Protein AF-A0A382SH25-F1 (afdb_monomer_lite)

Foldseek 3Di:
DVVVVVVVVVVVVVVVVVVVVVVVVLVVVLVVLLVCQQPPDDVQATACVSLVVSLVSLVVCCVPPVCVLVSLVSNLVSLQSCLRHHDDDPVVSVVSNVVSVVSCVVCVVVD

Secondary structure (DSSP, 8-state):
-HHHHHHHHHHHHHHHHHHHHHHHHHHHHHHHHHHGGGTT-BTTB--HHHHHHHHHHHHHHTT-TTTHHHHHHHHHHHHHHHHHHS---HHHHHH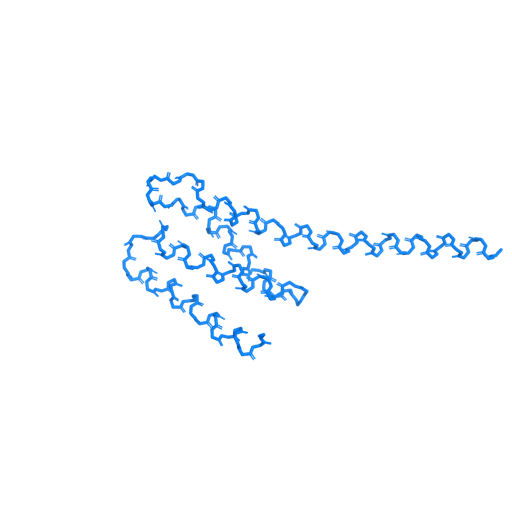HHHHHHHHHHHHTTT-

Structure (mmCIF, N/CA/C/O backbone):
data_AF-A0A382SH25-F1
#
_entry.id   AF-A0A382SH25-F1
#
loop_
_atom_site.group_PDB
_atom_site.id
_atom_site.type_symbol
_atom_site.label_atom_id
_atom_site.label_alt_id
_atom_site.label_comp_id
_atom_site.label_asym_id
_atom_site.label_entity_id
_atom_site.label_seq_id
_atom_site.pdbx_PDB_ins_code
_atom_site.Cartn_x
_atom_site.Cartn_y
_atom_site.Cartn_z
_atom_site.occupancy
_atom_site.B_iso_or_equiv
_atom_site.auth_seq_id
_atom_site.auth_comp_id
_atom_site.auth_asym_id
_atom_site.auth_atom_id
_atom_site.pdbx_PDB_model_num
ATOM 1 N N . MET A 1 1 ? 32.342 8.675 -39.020 1.00 64.06 1 MET A N 1
ATOM 2 C CA . MET A 1 1 ? 31.151 7.796 -38.911 1.00 64.06 1 MET A CA 1
ATOM 3 C C . MET A 1 1 ? 31.096 6.998 -37.604 1.00 64.06 1 MET A C 1
ATOM 5 O O . MET A 1 1 ? 30.146 7.189 -36.862 1.00 64.06 1 MET A O 1
ATOM 9 N N . LYS A 1 2 ? 32.102 6.176 -37.256 1.00 74.94 2 LYS A N 1
ATOM 10 C CA . LYS A 1 2 ? 32.084 5.342 -36.027 1.00 74.94 2 LYS A CA 1
ATOM 11 C C . LYS A 1 2 ? 31.937 6.134 -34.712 1.00 74.94 2 LYS A C 1
ATOM 13 O O . LYS A 1 2 ? 31.146 5.750 -33.863 1.00 74.94 2 LYS A O 1
ATOM 18 N N . PHE A 1 3 ? 32.626 7.270 -3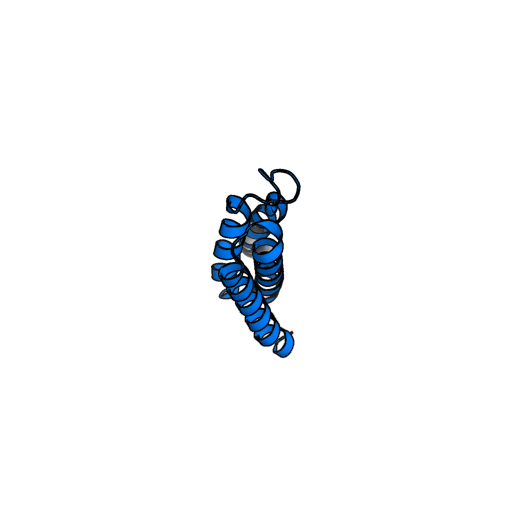4.579 1.00 83.19 3 PHE A N 1
ATOM 19 C CA . PHE A 1 3 ? 32.553 8.126 -33.383 1.00 83.19 3 PHE A CA 1
ATOM 20 C C . PHE A 1 3 ? 31.174 8.781 -33.189 1.00 83.19 3 PHE A C 1
ATOM 22 O O . PHE A 1 3 ? 30.629 8.796 -32.093 1.00 83.19 3 PHE A O 1
ATOM 29 N N . GLN A 1 4 ? 30.556 9.247 -34.277 1.00 88.31 4 GLN A N 1
ATOM 30 C CA . GLN A 1 4 ? 29.210 9.826 -34.246 1.00 88.31 4 GLN A CA 1
ATOM 31 C C . GLN A 1 4 ? 28.142 8.773 -33.913 1.00 88.31 4 GLN A C 1
ATOM 33 O O . GLN A 1 4 ? 27.191 9.067 -33.195 1.00 88.31 4 GLN A O 1
ATOM 38 N N . ILE A 1 5 ? 28.311 7.543 -34.407 1.00 90.31 5 ILE A N 1
ATOM 39 C CA . ILE A 1 5 ? 27.449 6.405 -34.063 1.00 90.31 5 ILE A CA 1
ATOM 40 C C . ILE A 1 5 ? 27.595 6.064 -32.571 1.00 90.31 5 ILE A C 1
ATOM 42 O O . ILE A 1 5 ? 26.585 5.912 -31.892 1.00 90.31 5 ILE A O 1
ATOM 46 N N . LEU A 1 6 ? 28.823 6.038 -32.038 1.00 92.38 6 LEU A N 1
ATOM 47 C CA . LEU A 1 6 ? 29.078 5.812 -30.611 1.00 92.38 6 LEU A CA 1
ATOM 48 C C . LEU A 1 6 ? 28.410 6.876 -29.725 1.00 92.38 6 LEU A C 1
ATOM 50 O O . LEU A 1 6 ? 27.730 6.526 -28.766 1.00 92.38 6 LEU A O 1
ATOM 54 N N . ILE A 1 7 ? 28.531 8.161 -30.077 1.00 93.31 7 ILE A N 1
ATOM 55 C CA . ILE A 1 7 ? 27.859 9.252 -29.351 1.00 93.31 7 ILE A CA 1
ATOM 56 C C . ILE A 1 7 ? 26.338 9.064 -29.364 1.00 93.31 7 ILE A C 1
ATOM 58 O O . ILE A 1 7 ? 25.696 9.204 -28.326 1.00 93.31 7 ILE A O 1
ATOM 62 N N . ARG A 1 8 ? 25.749 8.705 -30.513 1.00 91.56 8 ARG A N 1
ATOM 63 C CA . ARG A 1 8 ? 24.304 8.440 -30.614 1.00 91.56 8 ARG A CA 1
ATOM 64 C C . ARG A 1 8 ? 23.867 7.281 -29.716 1.00 91.56 8 ARG A C 1
ATOM 66 O O . ARG A 1 8 ? 22.827 7.392 -29.075 1.00 91.56 8 ARG A O 1
ATOM 73 N N . PHE A 1 9 ? 24.659 6.211 -29.623 1.00 93.44 9 PHE A N 1
ATOM 74 C CA . PHE A 1 9 ? 24.377 5.096 -28.713 1.00 93.44 9 PHE A CA 1
ATOM 75 C C . PHE A 1 9 ? 24.464 5.499 -27.237 1.00 93.44 9 PHE A C 1
ATOM 77 O O . PHE A 1 9 ? 23.591 5.120 -26.461 1.00 93.44 9 PHE A O 1
ATOM 84 N N . ILE A 1 10 ? 25.463 6.300 -26.853 1.00 94.06 10 ILE A N 1
ATOM 85 C CA . ILE A 1 10 ? 25.595 6.804 -25.477 1.00 94.06 10 ILE A CA 1
ATOM 86 C C . ILE A 1 10 ? 24.399 7.688 -25.109 1.00 94.06 10 ILE A C 1
ATOM 88 O O . ILE A 1 10 ? 23.826 7.526 -24.033 1.00 94.06 10 ILE A O 1
ATOM 92 N N . LEU A 1 11 ? 23.983 8.583 -26.010 1.00 92.75 11 LEU A N 1
ATOM 93 C CA . LEU A 1 11 ? 22.816 9.441 -25.794 1.00 92.75 11 LEU A CA 1
ATOM 94 C C . LEU A 1 11 ? 21.528 8.624 -25.655 1.00 92.75 11 LEU A C 1
ATOM 96 O O . LEU A 1 11 ? 20.758 8.864 -24.732 1.00 92.75 11 LEU A O 1
ATOM 100 N N . LEU A 1 12 ? 21.318 7.619 -26.511 1.00 93.19 12 LEU A N 1
ATOM 101 C CA . LEU A 1 12 ? 20.171 6.711 -26.400 1.00 93.19 12 LEU A CA 1
ATOM 102 C C . LEU A 1 12 ? 20.157 5.967 -25.062 1.00 93.19 12 LEU A C 1
ATOM 104 O O . LEU A 1 12 ? 19.121 5.920 -24.401 1.00 93.19 12 LEU A O 1
ATOM 108 N N . PHE A 1 13 ? 21.303 5.427 -24.639 1.00 91.44 13 PHE A N 1
ATOM 109 C CA . PHE A 1 13 ? 21.428 4.749 -23.350 1.00 91.44 13 PHE A CA 1
ATOM 110 C C . PHE A 1 13 ? 21.116 5.689 -22.176 1.00 91.44 13 PHE A C 1
ATOM 112 O O . PHE A 1 13 ? 20.393 5.309 -21.257 1.00 91.44 13 PHE A O 1
ATOM 119 N N . PHE A 1 14 ? 21.603 6.930 -22.229 1.00 91.56 14 PHE A N 1
ATOM 120 C CA . PHE A 1 14 ? 21.320 7.946 -21.217 1.00 91.56 14 PHE A CA 1
ATOM 121 C C . PHE A 1 14 ? 19.832 8.334 -21.169 1.00 91.56 14 PHE A C 1
ATOM 123 O O . PHE A 1 14 ? 19.250 8.435 -20.091 1.00 91.56 14 PHE A O 1
ATOM 130 N N . CYS A 1 15 ? 19.176 8.491 -22.322 1.00 89.62 15 CYS A N 1
ATOM 131 C CA . CYS A 1 15 ? 17.739 8.767 -22.376 1.00 89.62 15 CYS A CA 1
ATOM 132 C C . CYS A 1 15 ? 16.908 7.614 -21.788 1.00 89.62 15 CYS A C 1
ATOM 134 O O . CYS A 1 15 ? 15.971 7.850 -21.027 1.00 89.62 15 CYS A O 1
ATOM 136 N N . LEU A 1 16 ? 17.263 6.366 -22.109 1.00 86.94 16 LEU A N 1
ATOM 137 C CA . LEU A 1 16 ? 16.593 5.175 -21.578 1.00 86.94 16 LEU A CA 1
ATOM 138 C C . LEU A 1 16 ? 16.776 5.040 -20.060 1.00 86.94 16 LEU A C 1
ATOM 140 O O . LEU A 1 16 ? 15.821 4.712 -19.356 1.00 86.94 16 LEU A O 1
ATOM 144 N N . SER A 1 17 ? 17.968 5.330 -19.530 1.00 85.44 17 SER A N 1
ATOM 145 C CA . SER A 1 17 ? 18.213 5.259 -18.086 1.00 85.44 17 SER A CA 1
ATOM 146 C C . SER A 1 17 ? 17.431 6.322 -17.304 1.00 85.44 17 SER A C 1
ATOM 148 O O . SER A 1 17 ? 16.918 6.022 -16.224 1.00 85.44 17 SER A O 1
ATOM 150 N N . MET A 1 18 ? 17.246 7.523 -17.867 1.00 83.50 18 MET A N 1
ATOM 151 C CA . MET A 1 18 ? 16.399 8.568 -17.278 1.00 83.50 18 MET A CA 1
ATOM 152 C C . MET A 1 18 ? 14.928 8.151 -17.165 1.00 83.50 18 MET A C 1
ATOM 154 O O . MET A 1 18 ? 14.321 8.396 -16.124 1.00 83.50 18 MET A O 1
ATOM 158 N N . MET A 1 19 ? 14.368 7.473 -18.174 1.00 81.44 19 MET A N 1
ATOM 159 C CA . MET A 1 19 ? 12.983 6.974 -18.115 1.00 81.44 19 MET A CA 1
ATOM 160 C C . MET A 1 19 ? 12.783 5.937 -16.999 1.00 81.44 19 MET A C 1
ATOM 162 O O . MET A 1 19 ? 11.763 5.934 -16.310 1.00 81.44 19 MET A O 1
ATOM 166 N N . ILE A 1 20 ? 13.771 5.063 -16.779 1.00 78.62 20 ILE A N 1
ATOM 167 C CA . ILE A 1 20 ? 13.722 4.077 -15.688 1.00 78.62 20 ILE A CA 1
ATOM 168 C C . ILE A 1 20 ? 13.811 4.782 -14.325 1.00 78.62 20 ILE A C 1
ATOM 170 O O . ILE A 1 20 ? 13.118 4.401 -13.380 1.00 78.62 20 ILE A O 1
ATOM 174 N N . ALA A 1 21 ? 14.650 5.815 -14.212 1.00 74.38 21 ALA A N 1
ATOM 175 C CA . ALA A 1 21 ? 14.784 6.595 -12.986 1.00 74.38 21 ALA A CA 1
ATOM 176 C C . ALA A 1 21 ? 13.491 7.349 -12.634 1.00 74.38 21 ALA A C 1
ATOM 178 O O . ALA A 1 21 ? 13.079 7.316 -11.474 1.00 74.38 21 ALA A O 1
ATOM 179 N N . SER A 1 22 ? 12.817 7.962 -13.614 1.00 74.31 22 SER A N 1
ATOM 180 C CA . SER A 1 22 ? 11.537 8.645 -13.383 1.00 74.31 22 SER A CA 1
ATOM 181 C C . SER A 1 22 ? 10.440 7.678 -12.943 1.00 74.31 22 SER A C 1
ATOM 183 O O . SER A 1 22 ? 9.720 7.972 -11.998 1.00 74.31 22 SER A O 1
ATOM 185 N N . ALA A 1 23 ? 10.361 6.489 -13.547 1.00 73.00 23 ALA A N 1
ATOM 186 C CA . ALA A 1 23 ? 9.387 5.477 -13.140 1.00 73.00 23 ALA A CA 1
ATOM 187 C C . ALA A 1 23 ? 9.608 5.022 -11.682 1.00 73.00 23 ALA A C 1
ATOM 189 O O . ALA A 1 23 ? 8.661 4.895 -10.913 1.00 73.00 23 ALA A O 1
ATOM 190 N N . LYS A 1 24 ? 10.865 4.833 -11.255 1.00 75.81 24 LYS A N 1
ATOM 191 C CA . LYS A 1 24 ? 11.180 4.507 -9.851 1.00 75.81 24 LYS A CA 1
ATOM 192 C C . LYS A 1 24 ? 10.880 5.654 -8.880 1.00 75.81 24 LYS A C 1
ATOM 194 O O . LYS A 1 24 ? 10.602 5.398 -7.710 1.00 75.81 24 LYS A O 1
ATOM 199 N N . ALA A 1 25 ? 10.972 6.905 -9.328 1.00 77.94 25 ALA A N 1
ATOM 200 C CA . ALA A 1 25 ? 10.633 8.056 -8.497 1.00 77.94 25 ALA A CA 1
ATOM 201 C C . ALA A 1 25 ? 9.143 8.063 -8.119 1.00 77.94 25 ALA A C 1
ATOM 203 O O . ALA A 1 25 ? 8.820 8.421 -6.987 1.00 77.94 25 ALA A O 1
ATOM 204 N N . GLU A 1 26 ? 8.272 7.594 -9.016 1.00 80.88 26 GLU A N 1
ATOM 205 C CA . GLU A 1 26 ? 6.839 7.457 -8.749 1.00 80.88 26 GLU A CA 1
ATOM 206 C C . GLU A 1 26 ? 6.589 6.484 -7.586 1.00 80.88 26 GLU A C 1
ATOM 208 O O . GLU A 1 26 ? 6.172 6.919 -6.511 1.00 80.88 26 GLU A O 1
ATOM 213 N N . ILE A 1 27 ? 6.975 5.206 -7.686 1.00 90.00 27 ILE A N 1
ATOM 214 C CA . ILE A 1 27 ? 6.706 4.241 -6.599 1.00 90.00 27 ILE A CA 1
ATOM 215 C C . ILE A 1 27 ? 7.277 4.684 -5.234 1.00 90.00 27 ILE A C 1
ATOM 217 O O . ILE A 1 27 ? 6.652 4.475 -4.189 1.00 90.00 27 ILE A O 1
ATOM 221 N N . ASN A 1 28 ? 8.422 5.378 -5.225 1.00 94.06 28 ASN A N 1
ATOM 222 C CA . ASN A 1 28 ? 9.026 5.920 -4.006 1.00 94.06 28 ASN A CA 1
ATOM 223 C C . ASN A 1 28 ? 8.137 6.950 -3.293 1.00 94.06 28 ASN A C 1
ATOM 225 O O . ASN A 1 28 ? 8.167 7.018 -2.064 1.00 94.06 28 ASN A O 1
ATOM 229 N N . LYS A 1 29 ? 7.313 7.708 -4.023 1.00 95.38 29 LYS A N 1
ATOM 230 C CA . LYS A 1 29 ? 6.358 8.662 -3.442 1.00 95.38 29 LYS A CA 1
ATOM 231 C C . LYS A 1 29 ? 5.318 7.954 -2.575 1.00 95.38 29 LYS A C 1
ATOM 233 O O . LYS A 1 29 ? 5.069 8.373 -1.444 1.00 95.38 29 LYS A O 1
ATOM 238 N N . GLY A 1 30 ? 4.751 6.848 -3.061 1.00 96.56 30 GLY A N 1
ATOM 239 C CA . GLY A 1 30 ? 3.845 6.009 -2.272 1.00 96.56 30 GLY A CA 1
ATOM 240 C C . GLY A 1 30 ? 4.522 5.451 -1.021 1.00 96.56 30 GLY A C 1
ATOM 241 O O . GLY A 1 30 ? 3.955 5.470 0.075 1.00 96.56 30 GLY A O 1
ATOM 242 N N . ILE A 1 31 ? 5.771 4.997 -1.162 1.00 97.88 31 ILE A N 1
ATOM 243 C CA . ILE A 1 31 ? 6.563 4.468 -0.044 1.00 97.88 31 ILE A CA 1
ATOM 244 C C . ILE A 1 31 ? 6.810 5.558 0.999 1.00 97.88 31 ILE A C 1
ATOM 246 O O . ILE A 1 31 ? 6.659 5.299 2.191 1.00 97.88 31 ILE A O 1
ATOM 250 N N . GLU A 1 32 ? 7.138 6.778 0.580 1.00 98.00 32 GLU A N 1
ATOM 251 C CA . GLU A 1 32 ? 7.333 7.915 1.475 1.00 98.00 32 GLU A CA 1
ATOM 252 C C . GLU A 1 32 ? 6.057 8.233 2.268 1.00 98.00 32 GLU A C 1
ATOM 254 O O . GLU A 1 32 ? 6.113 8.368 3.494 1.00 98.00 32 GLU A O 1
ATOM 259 N N . LEU A 1 33 ? 4.899 8.279 1.599 1.00 98.25 33 LEU A N 1
ATOM 260 C CA . LEU A 1 33 ? 3.596 8.451 2.252 1.00 98.25 33 LEU A CA 1
ATOM 261 C C . LEU A 1 33 ? 3.355 7.355 3.297 1.00 98.25 33 LEU A C 1
ATOM 263 O O . LEU A 1 33 ? 3.007 7.652 4.442 1.00 98.25 33 LEU A O 1
ATOM 267 N N . TYR A 1 34 ? 3.625 6.094 2.948 1.00 98.38 34 TYR A N 1
ATOM 268 C CA . TYR A 1 34 ? 3.522 4.981 3.888 1.00 98.38 34 TYR A CA 1
ATOM 269 C C . TYR A 1 34 ? 4.514 5.100 5.051 1.00 98.38 34 TYR A C 1
ATOM 271 O O . TYR A 1 34 ? 4.173 4.769 6.185 1.00 98.38 34 TYR A O 1
ATOM 279 N N . GLN A 1 35 ? 5.742 5.579 4.846 1.00 98.19 35 GLN A N 1
ATOM 280 C CA . GLN A 1 35 ? 6.672 5.781 5.962 1.00 98.19 35 GLN A CA 1
ATOM 281 C C . GLN A 1 35 ? 6.188 6.870 6.918 1.00 98.19 35 GLN A C 1
ATOM 283 O O . GLN A 1 35 ? 6.305 6.719 8.135 1.00 98.19 35 GLN A O 1
ATOM 288 N N . LYS A 1 36 ? 5.532 7.901 6.384 1.00 98.00 36 LYS A N 1
ATOM 289 C CA . LYS A 1 36 ? 4.892 8.969 7.156 1.00 98.00 36 LYS A CA 1
ATOM 290 C C . LYS A 1 36 ? 3.555 8.565 7.788 1.00 98.00 36 LYS A C 1
ATOM 292 O O . LYS A 1 36 ? 2.975 9.384 8.489 1.00 98.00 36 LYS A O 1
ATOM 297 N N . ARG A 1 37 ? 3.083 7.316 7.635 1.00 97.75 37 ARG A N 1
ATOM 298 C CA . ARG A 1 37 ? 1.788 6.826 8.173 1.00 97.75 37 ARG A CA 1
ATOM 299 C C . ARG A 1 37 ? 1.544 7.104 9.660 1.00 97.75 37 ARG A C 1
ATOM 301 O O . ARG A 1 37 ? 0.400 7.197 10.074 1.00 97.75 37 ARG A O 1
ATOM 308 N N . HIS A 1 38 ? 2.610 7.219 10.447 1.00 96.00 38 HIS A N 1
ATOM 309 C CA . HIS A 1 38 ? 2.552 7.478 11.884 1.00 96.00 38 HIS A CA 1
ATOM 310 C C . HIS A 1 38 ? 2.546 8.975 12.234 1.00 96.00 38 HIS A C 1
ATOM 312 O O . HIS A 1 38 ? 2.319 9.338 13.380 1.00 96.00 38 HIS A O 1
ATOM 318 N N . MET A 1 39 ? 2.828 9.873 11.290 1.00 97.12 39 MET A N 1
ATOM 319 C CA . MET A 1 39 ? 2.918 11.300 11.588 1.00 97.12 39 MET A CA 1
ATOM 320 C C . MET A 1 39 ? 1.555 11.857 12.014 1.00 97.12 39 MET A C 1
ATOM 322 O O . MET A 1 39 ? 0.550 11.661 11.332 1.00 97.12 39 MET A O 1
ATOM 326 N N . GLY A 1 40 ? 1.538 12.583 13.135 1.00 94.38 40 GLY A N 1
ATOM 327 C CA . GLY A 1 40 ? 0.314 13.139 13.720 1.00 94.38 40 GLY A CA 1
ATOM 328 C C . GLY A 1 40 ? -0.482 12.155 14.583 1.00 94.38 40 GLY A C 1
ATOM 329 O O . GLY A 1 40 ? -1.618 12.457 14.937 1.00 94.38 40 GLY A O 1
ATOM 330 N N . SER A 1 41 ? 0.076 10.987 14.918 1.00 94.44 41 SER A N 1
ATOM 331 C CA . SER A 1 41 ? -0.541 10.045 15.855 1.00 94.44 41 SER A CA 1
ATOM 332 C C . SER A 1 41 ? -0.584 10.579 17.291 1.00 94.44 41 SER A C 1
ATOM 334 O O . SER A 1 41 ? 0.369 11.205 17.757 1.00 94.44 41 SER A O 1
ATOM 336 N N . ILE A 1 42 ? -1.654 10.251 18.017 1.00 94.12 42 ILE A N 1
ATOM 337 C CA . ILE A 1 42 ? -1.804 10.504 19.454 1.00 94.12 42 ILE A CA 1
ATOM 338 C C . ILE A 1 42 ? -1.772 9.151 20.169 1.00 94.12 42 ILE A C 1
ATOM 340 O O . ILE A 1 42 ? -2.722 8.367 20.106 1.00 94.12 42 ILE A O 1
ATOM 344 N N . GLY A 1 43 ? -0.651 8.854 20.832 1.00 91.69 43 GLY A N 1
ATOM 345 C CA . GLY A 1 43 ? -0.410 7.534 21.416 1.00 91.69 43 GLY A CA 1
ATOM 346 C C . GLY A 1 43 ? -0.425 6.441 20.343 1.00 91.69 43 GLY A C 1
ATOM 347 O O . GLY A 1 43 ? 0.320 6.518 19.371 1.00 91.69 43 GLY A O 1
ATOM 348 N N . ILE A 1 44 ? -1.286 5.435 20.514 1.00 89.12 44 ILE A N 1
ATOM 349 C CA . ILE A 1 44 ? -1.442 4.322 19.559 1.00 89.12 44 ILE A CA 1
ATOM 350 C C . ILE A 1 44 ? -2.400 4.631 18.396 1.00 89.12 44 ILE A C 1
ATOM 352 O O . ILE A 1 44 ? -2.519 3.825 17.477 1.00 89.12 44 ILE A O 1
ATOM 356 N N . ILE A 1 45 ? -3.105 5.765 18.442 1.00 92.25 45 ILE A N 1
ATOM 357 C CA . ILE A 1 45 ? -4.100 6.143 17.435 1.00 92.25 45 ILE A CA 1
ATOM 358 C C . ILE A 1 45 ? -3.404 6.977 16.362 1.00 92.25 45 ILE A C 1
ATOM 360 O O . ILE A 1 45 ? -2.903 8.070 16.635 1.00 92.25 45 ILE A O 1
ATOM 364 N N . ALA A 1 46 ? -3.364 6.462 15.138 1.00 93.12 46 ALA A N 1
ATOM 365 C CA . ALA A 1 46 ? -2.762 7.135 13.996 1.00 93.12 46 ALA A CA 1
ATOM 366 C C . ALA A 1 46 ? -3.726 8.145 13.359 1.00 93.12 46 ALA A C 1
ATOM 368 O O . ALA A 1 46 ? -4.930 7.904 13.279 1.00 93.12 46 ALA A O 1
ATOM 369 N N . SER A 1 47 ? -3.181 9.254 12.846 1.00 93.94 47 SER A N 1
ATOM 370 C CA . SER A 1 47 ? -3.908 10.094 11.891 1.00 93.94 47 SER A CA 1
ATOM 371 C C . SER A 1 47 ? -4.120 9.314 10.594 1.00 93.94 47 SER A C 1
ATOM 373 O O . SER A 1 47 ? -3.227 8.608 10.122 1.00 93.94 47 SER A O 1
ATOM 375 N N . ASP A 1 48 ? -5.291 9.461 9.985 1.00 93.38 48 ASP A N 1
ATOM 376 C CA . ASP A 1 48 ? -5.624 8.766 8.748 1.00 93.38 48 ASP A CA 1
ATOM 377 C C . ASP A 1 48 ? -5.017 9.429 7.497 1.00 93.38 48 ASP A C 1
ATOM 379 O O . ASP A 1 48 ? -4.950 8.799 6.444 1.00 93.38 48 ASP A O 1
ATOM 383 N N . LYS A 1 49 ? -4.511 10.665 7.604 1.00 96.69 49 LYS A N 1
ATOM 384 C CA . LYS A 1 49 ? -4.037 11.476 6.473 1.00 96.69 49 LYS A CA 1
ATOM 385 C C . LYS A 1 49 ? -3.027 10.739 5.592 1.00 96.69 49 LYS A C 1
ATOM 387 O O . LYS A 1 49 ? -3.282 10.500 4.415 1.00 96.69 49 LYS A O 1
ATOM 392 N N . PHE A 1 50 ? -1.873 10.382 6.154 1.00 97.94 50 PHE A N 1
ATOM 393 C CA . PHE A 1 50 ? -0.783 9.796 5.370 1.00 97.94 50 PHE A CA 1
ATOM 394 C C . PHE A 1 50 ? -1.097 8.374 4.913 1.00 97.94 50 PHE A C 1
ATOM 396 O O . PHE A 1 50 ? -0.726 7.994 3.803 1.00 97.94 50 PHE A O 1
ATOM 403 N N . ILE A 1 51 ? -1.813 7.600 5.733 1.00 98.38 51 ILE A N 1
ATOM 404 C CA . ILE A 1 51 ? -2.192 6.240 5.356 1.00 98.38 51 ILE A CA 1
ATOM 405 C C . ILE A 1 51 ? -3.265 6.223 4.262 1.00 98.38 51 ILE A C 1
ATOM 407 O O . ILE A 1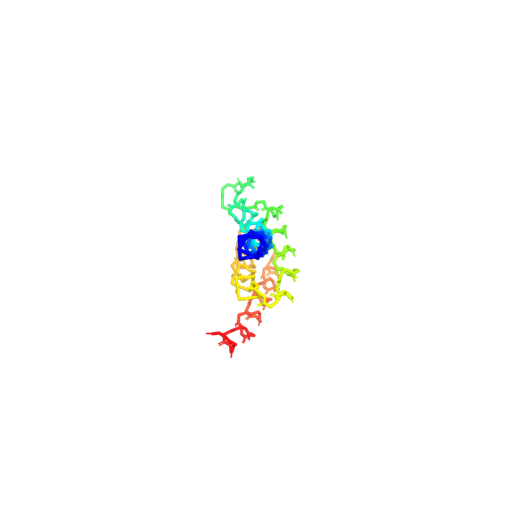 51 ? -3.176 5.400 3.356 1.00 98.38 51 ILE A O 1
ATOM 411 N N . ASN A 1 52 ? -4.225 7.152 4.277 1.00 98.44 52 ASN A N 1
ATOM 412 C CA . ASN A 1 52 ? -5.208 7.297 3.204 1.00 98.44 52 ASN A CA 1
ATOM 413 C C . ASN A 1 52 ? -4.525 7.684 1.888 1.00 98.44 52 ASN A C 1
ATOM 415 O O . ASN A 1 52 ? -4.791 7.049 0.872 1.00 98.44 52 ASN A O 1
ATOM 419 N N . SER A 1 53 ? -3.591 8.642 1.911 1.00 98.19 53 SER A N 1
ATOM 420 C CA . SER A 1 53 ? -2.823 9.006 0.713 1.00 98.19 53 SER A CA 1
ATOM 421 C C . SER A 1 53 ? -1.960 7.852 0.193 1.00 98.19 53 SER A C 1
ATOM 423 O O . SER A 1 53 ? -1.846 7.680 -1.016 1.00 98.19 53 SER A O 1
ATOM 425 N N . ALA A 1 54 ? -1.370 7.038 1.076 1.00 98.44 54 ALA A N 1
ATOM 426 C CA . ALA A 1 54 ? -0.636 5.843 0.660 1.00 98.44 54 ALA A CA 1
ATOM 427 C C . ALA A 1 54 ? -1.565 4.817 -0.013 1.00 98.44 54 ALA A C 1
ATOM 429 O O . ALA A 1 54 ? -1.230 4.297 -1.074 1.00 98.44 54 ALA A O 1
ATOM 430 N N . ILE A 1 55 ? -2.746 4.559 0.565 1.00 98.62 55 ILE A N 1
ATOM 431 C CA . ILE A 1 55 ? -3.756 3.663 -0.023 1.00 98.62 55 ILE A CA 1
ATOM 432 C C . ILE A 1 55 ? -4.169 4.154 -1.409 1.00 98.62 55 ILE A C 1
ATOM 434 O O . ILE A 1 55 ? -4.177 3.358 -2.341 1.00 98.62 55 ILE A O 1
ATOM 438 N N . GLU A 1 56 ? -4.488 5.438 -1.555 1.00 98.25 56 GLU A N 1
ATOM 439 C CA . GLU A 1 56 ? -4.861 6.035 -2.841 1.00 98.25 56 GLU A CA 1
ATOM 440 C C . GLU A 1 56 ? -3.741 5.876 -3.873 1.00 98.25 56 GLU A C 1
ATOM 442 O O . GLU A 1 56 ? -3.977 5.370 -4.968 1.00 98.25 56 GLU A O 1
ATOM 447 N N . TYR A 1 57 ? -2.507 6.223 -3.496 1.00 98.06 57 TYR A N 1
ATOM 448 C CA . TYR A 1 57 ? -1.354 6.114 -4.380 1.00 98.06 57 TYR A CA 1
ATOM 449 C C . TYR A 1 57 ? -1.149 4.678 -4.872 1.00 98.06 57 TYR A C 1
ATOM 451 O O . TYR A 1 57 ? -1.110 4.434 -6.075 1.00 98.06 57 TYR A O 1
ATOM 459 N N . PHE A 1 58 ? -1.075 3.706 -3.958 1.00 98.19 58 PHE A N 1
ATOM 460 C CA . PHE A 1 58 ? -0.839 2.315 -4.342 1.00 98.19 58 PHE A CA 1
ATOM 461 C C . PHE A 1 58 ? -2.041 1.665 -5.028 1.00 98.19 58 PHE A C 1
ATOM 463 O O . PHE A 1 58 ? -1.838 0.743 -5.807 1.00 98.19 58 PHE A 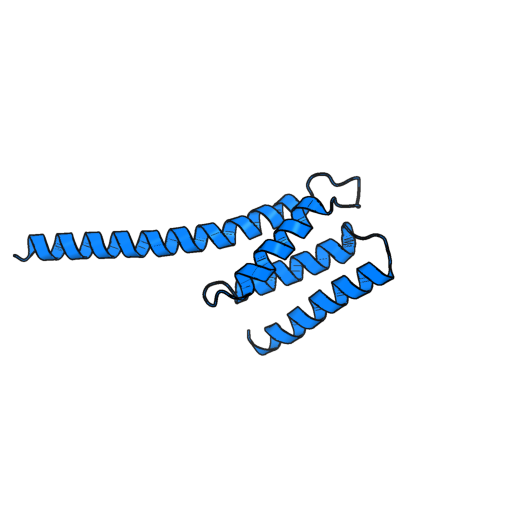O 1
ATOM 470 N N . SER A 1 59 ? -3.268 2.134 -4.783 1.00 97.75 59 SER A N 1
ATOM 471 C CA . SER A 1 59 ? -4.449 1.667 -5.525 1.00 97.75 59 SER A CA 1
ATOM 472 C C . SER A 1 59 ? -4.406 2.090 -6.990 1.00 97.75 59 SER A C 1
ATOM 474 O O . SER A 1 59 ? -4.911 1.361 -7.832 1.00 97.75 59 SER A O 1
ATOM 476 N N . ASN A 1 60 ? -3.784 3.229 -7.302 1.00 95.94 60 ASN A N 1
ATOM 477 C CA . ASN A 1 60 ? -3.549 3.646 -8.684 1.00 95.94 60 ASN A CA 1
ATOM 478 C C . ASN A 1 60 ? -2.329 2.926 -9.279 1.00 95.94 60 ASN A C 1
ATOM 480 O O . ASN A 1 60 ? -2.387 2.418 -10.394 1.00 95.94 60 ASN A O 1
ATOM 484 N N . GLU A 1 61 ? -1.232 2.835 -8.521 1.00 95.56 61 GLU A N 1
ATOM 485 C CA . GLU A 1 61 ? 0.028 2.251 -9.002 1.00 95.56 61 GLU A CA 1
ATOM 486 C C . GLU A 1 61 ? -0.060 0.734 -9.229 1.00 95.56 61 GLU A C 1
ATOM 488 O O . GLU A 1 61 ? 0.724 0.170 -9.989 1.00 95.56 61 GLU A O 1
ATOM 493 N N . ILE A 1 62 ? -1.027 0.049 -8.609 1.00 95.81 62 ILE A N 1
ATOM 494 C CA . ILE A 1 62 ? -1.220 -1.394 -8.802 1.00 95.81 62 ILE A CA 1
ATOM 495 C C . ILE A 1 62 ? -1.607 -1.761 -10.241 1.00 95.81 62 ILE A C 1
ATOM 497 O O . ILE A 1 62 ? -1.376 -2.891 -10.662 1.00 95.81 62 ILE A O 1
ATOM 501 N N . GLU A 1 63 ? -2.147 -0.809 -11.005 1.00 94.25 63 GLU A N 1
ATOM 502 C CA . GLU A 1 63 ? -2.484 -0.986 -12.419 1.00 94.25 63 GLU A CA 1
ATOM 503 C C . GLU A 1 63 ? -1.246 -0.902 -13.332 1.00 94.25 63 GLU A C 1
ATOM 505 O O . GLU A 1 63 ? -1.321 -1.238 -14.514 1.00 94.25 63 GLU A O 1
ATOM 510 N N . ASN A 1 64 ? -0.089 -0.480 -12.805 1.00 92.56 64 ASN A N 1
ATOM 511 C CA . ASN A 1 64 ? 1.167 -0.414 -13.543 1.00 92.56 64 ASN A CA 1
ATOM 512 C C . ASN A 1 64 ? 1.921 -1.755 -13.460 1.00 92.56 64 ASN A C 1
ATOM 514 O O . ASN A 1 64 ? 2.462 -2.083 -12.400 1.00 92.56 64 ASN A O 1
ATOM 518 N N . PRO A 1 65 ? 2.074 -2.517 -14.563 1.00 92.19 65 PRO A N 1
ATOM 519 C CA . PRO A 1 65 ? 2.719 -3.832 -14.523 1.00 92.19 65 PRO A CA 1
ATOM 520 C C . PRO A 1 65 ? 4.168 -3.808 -14.020 1.00 92.19 65 PRO A C 1
ATOM 522 O O . PRO A 1 65 ? 4.653 -4.812 -13.501 1.00 92.19 65 PRO A O 1
ATOM 525 N N . ALA A 1 66 ? 4.867 -2.675 -14.163 1.00 91.25 66 ALA A N 1
ATOM 526 C CA . ALA A 1 66 ? 6.240 -2.526 -13.688 1.00 91.25 66 ALA A CA 1
ATOM 527 C C . ALA A 1 66 ? 6.337 -2.509 -12.153 1.00 91.25 66 ALA A C 1
ATOM 529 O O . ALA A 1 66 ? 7.358 -2.925 -11.605 1.00 91.25 66 ALA A O 1
ATOM 530 N N . PHE A 1 67 ? 5.286 -2.047 -11.470 1.00 93.81 67 PHE A N 1
ATOM 531 C CA . PHE A 1 67 ? 5.269 -1.850 -10.019 1.00 93.81 67 PHE A CA 1
ATOM 532 C C . PHE A 1 67 ? 4.153 -2.607 -9.303 1.00 93.81 67 PHE A C 1
ATOM 534 O O . PHE A 1 67 ? 4.104 -2.578 -8.078 1.00 93.81 67 PHE A O 1
ATOM 541 N N . GLU A 1 68 ? 3.303 -3.332 -10.031 1.00 95.69 68 GLU A N 1
ATOM 542 C CA . GLU A 1 68 ? 2.133 -4.037 -9.506 1.00 95.69 68 GLU A CA 1
ATOM 543 C C . GLU A 1 68 ? 2.448 -4.863 -8.250 1.00 95.69 68 GLU A C 1
ATOM 545 O O . GLU A 1 68 ? 1.720 -4.788 -7.261 1.00 95.69 68 GLU A O 1
ATOM 550 N N . LYS A 1 69 ? 3.551 -5.624 -8.256 1.00 95.88 69 LYS A N 1
ATOM 551 C CA . LYS A 1 69 ? 3.966 -6.435 -7.101 1.00 95.88 69 LYS A CA 1
ATOM 552 C C . LYS A 1 69 ? 4.241 -5.574 -5.867 1.00 95.88 69 LYS A C 1
ATOM 554 O O . LYS A 1 69 ? 3.739 -5.871 -4.782 1.00 95.88 69 LYS A O 1
ATOM 559 N N . ASP A 1 70 ? 5.037 -4.523 -6.026 1.00 96.06 70 ASP A N 1
ATOM 560 C CA . ASP A 1 70 ? 5.429 -3.648 -4.922 1.00 96.06 70 ASP A CA 1
ATOM 561 C C . ASP A 1 70 ? 4.231 -2.831 -4.428 1.00 96.06 70 ASP A C 1
ATOM 563 O O . ASP A 1 70 ? 3.992 -2.752 -3.221 1.00 96.06 70 ASP A O 1
ATOM 567 N N . ALA A 1 71 ? 3.419 -2.308 -5.350 1.00 97.19 71 ALA A N 1
ATOM 568 C CA . ALA A 1 71 ? 2.174 -1.618 -5.046 1.00 97.19 71 ALA A CA 1
ATOM 569 C C . ALA A 1 71 ? 1.208 -2.523 -4.269 1.00 97.19 71 ALA A C 1
ATOM 571 O O . ALA A 1 71 ? 0.711 -2.112 -3.224 1.00 97.19 71 ALA A O 1
ATOM 572 N N . ALA A 1 72 ? 1.012 -3.779 -4.686 1.00 97.88 72 ALA A N 1
ATOM 573 C CA . ALA A 1 72 ? 0.175 -4.740 -3.969 1.00 97.88 72 ALA A CA 1
ATOM 574 C C . ALA A 1 72 ? 0.681 -5.006 -2.540 1.00 97.88 72 ALA A C 1
ATOM 576 O O . ALA A 1 72 ? -0.108 -5.009 -1.591 1.00 97.88 72 ALA A O 1
ATOM 577 N N . ILE A 1 73 ? 1.997 -5.180 -2.361 1.00 97.88 73 ILE A N 1
ATOM 578 C CA . ILE A 1 73 ? 2.616 -5.388 -1.042 1.00 97.88 73 ILE A CA 1
ATOM 579 C C . ILE A 1 73 ? 2.385 -4.176 -0.137 1.00 97.88 73 ILE A C 1
ATOM 581 O O . ILE A 1 73 ? 1.998 -4.328 1.026 1.00 97.88 73 ILE A O 1
ATOM 585 N N . TYR A 1 74 ? 2.640 -2.969 -0.637 1.00 98.38 74 TYR A N 1
ATOM 586 C CA . TYR A 1 74 ? 2.472 -1.764 0.164 1.00 98.38 74 TYR A CA 1
ATOM 587 C C . TYR A 1 74 ? 1.000 -1.421 0.404 1.00 98.38 74 TYR A C 1
ATOM 589 O O . TYR A 1 74 ? 0.664 -0.973 1.502 1.00 98.38 74 TYR A O 1
ATOM 597 N N . LEU A 1 75 ? 0.107 -1.694 -0.544 1.00 98.44 75 LEU A N 1
ATOM 598 C CA . LEU A 1 75 ? -1.332 -1.519 -0.375 1.00 98.44 75 LEU A CA 1
ATOM 599 C C . LEU A 1 75 ? -1.875 -2.464 0.708 1.00 98.44 75 LEU A C 1
ATOM 601 O O . LEU A 1 75 ? -2.603 -2.022 1.596 1.00 98.44 75 LEU A O 1
ATOM 605 N N . LEU A 1 76 ? -1.431 -3.728 0.723 1.00 98.38 76 LEU A N 1
ATOM 606 C CA . LEU A 1 76 ? -1.756 -4.691 1.780 1.00 98.38 76 LEU A CA 1
ATOM 607 C C . LEU A 1 76 ? -1.302 -4.199 3.163 1.00 98.38 76 LEU A C 1
ATOM 609 O O . LEU A 1 76 ? -2.095 -4.167 4.107 1.00 98.38 76 LEU A O 1
ATOM 613 N N . LYS A 1 77 ? -0.038 -3.765 3.276 1.00 98.50 77 LYS A N 1
ATOM 614 C CA . LYS A 1 77 ? 0.502 -3.163 4.508 1.00 98.50 77 LYS A CA 1
ATOM 615 C C . LYS A 1 77 ? -0.312 -1.943 4.939 1.00 98.50 77 LYS A C 1
ATOM 617 O O . LYS A 1 77 ? -0.546 -1.744 6.132 1.00 98.50 77 LYS A O 1
ATOM 622 N N . SER A 1 78 ? -0.751 -1.140 3.973 1.00 98.62 78 SER A N 1
ATOM 623 C CA . SER A 1 78 ? -1.489 0.088 4.234 1.00 98.62 78 SER A CA 1
ATOM 624 C C . SER A 1 78 ? -2.891 -0.189 4.775 1.00 98.62 78 SER A C 1
ATOM 626 O O . SER A 1 78 ? -3.286 0.417 5.771 1.00 98.62 78 SER A O 1
ATOM 628 N N . TYR A 1 79 ? -3.610 -1.159 4.199 1.00 98.69 79 TYR A N 1
ATOM 629 C CA . TYR A 1 79 ? -4.904 -1.595 4.728 1.00 98.69 79 TYR A CA 1
ATOM 630 C C . TYR A 1 79 ? -4.787 -2.151 6.145 1.00 98.69 79 TYR A C 1
ATOM 632 O O . TYR A 1 79 ? -5.565 -1.755 7.011 1.00 98.69 79 TYR A O 1
ATOM 640 N N . TYR A 1 80 ? -3.790 -3.000 6.415 1.00 98.38 80 TYR A N 1
ATOM 641 C CA . TYR A 1 80 ? -3.559 -3.499 7.771 1.00 98.38 80 TYR A CA 1
ATOM 642 C C . TYR A 1 80 ? -3.351 -2.350 8.767 1.00 98.38 80 TYR A C 1
ATOM 644 O O . TYR A 1 80 ? -4.044 -2.273 9.779 1.00 98.38 80 TYR A O 1
ATOM 652 N N . TYR A 1 81 ? -2.449 -1.414 8.452 1.00 98.31 81 TYR A N 1
ATOM 653 C CA . TYR A 1 81 ? -2.156 -0.286 9.334 1.00 98.31 81 TYR A CA 1
ATOM 654 C C . TYR A 1 81 ? -3.381 0.613 9.558 1.00 98.31 81 TYR A C 1
ATOM 656 O O . TYR A 1 81 ? -3.650 1.009 10.691 1.00 98.31 81 TYR A O 1
ATOM 664 N N . LYS A 1 82 ? -4.154 0.910 8.502 1.00 98.19 82 LYS A N 1
ATOM 665 C CA . LYS A 1 82 ? -5.366 1.734 8.611 1.00 98.19 82 LYS A CA 1
ATOM 666 C C . LYS A 1 82 ? -6.415 1.083 9.512 1.00 98.19 82 LYS A C 1
ATOM 668 O O . LYS A 1 82 ? -6.995 1.765 10.356 1.00 98.19 82 LYS A O 1
ATOM 673 N N . GLY A 1 83 ? -6.651 -0.217 9.334 1.00 97.81 83 GLY A N 1
ATOM 674 C CA . GLY A 1 83 ? -7.607 -0.972 10.142 1.00 97.81 83 GLY A CA 1
ATOM 675 C C . GLY A 1 83 ? -7.168 -1.083 11.601 1.00 97.81 83 GLY A C 1
ATOM 676 O O . GLY A 1 83 ? -7.994 -0.969 12.502 1.00 97.81 83 GLY A O 1
ATOM 677 N N . GLU A 1 84 ? -5.872 -1.252 11.851 1.00 97.44 84 GLU A N 1
ATOM 678 C CA . GLU A 1 84 ? -5.359 -1.414 13.208 1.00 97.44 84 GLU A CA 1
ATOM 679 C C . GLU A 1 84 ? -5.319 -0.087 13.976 1.00 97.44 84 GLU A C 1
ATOM 681 O O . GLU A 1 84 ? -5.912 0.019 15.054 1.00 97.44 84 GLU A O 1
ATOM 686 N N . PHE A 1 85 ? -4.686 0.934 13.392 1.00 97.44 85 PHE A N 1
ATOM 687 C CA . PHE A 1 85 ? -4.275 2.141 14.113 1.00 97.44 85 PHE A CA 1
ATOM 688 C C . PHE A 1 85 ? -5.081 3.398 13.771 1.00 97.44 85 PHE A C 1
ATOM 690 O O . PHE A 1 85 ? -5.152 4.299 14.600 1.00 97.44 85 PHE A O 1
ATOM 697 N N . ALA A 1 86 ? -5.673 3.490 12.575 1.00 96.81 86 ALA A N 1
ATOM 698 C CA . ALA A 1 86 ? -6.307 4.725 12.081 1.00 96.81 86 ALA A CA 1
ATOM 699 C C . ALA A 1 86 ? -7.842 4.649 11.987 1.00 96.81 86 ALA A C 1
ATOM 701 O O . ALA A 1 86 ? -8.482 5.560 11.473 1.00 96.81 86 ALA A O 1
ATOM 702 N N . THR A 1 87 ? -8.447 3.557 12.455 1.00 97.00 87 THR A N 1
ATOM 703 C CA . THR A 1 87 ? -9.901 3.347 12.435 1.00 97.00 87 THR A CA 1
ATOM 704 C C . THR A 1 87 ? -10.348 2.918 13.823 1.00 97.00 87 THR A C 1
ATOM 706 O O . THR A 1 87 ? -9.705 2.073 14.432 1.00 97.00 87 THR A O 1
ATOM 709 N N . SER A 1 88 ? -11.434 3.479 14.351 1.00 93.81 88 SER A N 1
ATOM 710 C CA . SER A 1 88 ? -11.971 3.114 15.673 1.00 93.81 88 SER A CA 1
ATOM 711 C C . SER A 1 88 ? -13.250 2.281 15.580 1.00 93.81 88 SER A C 1
ATOM 713 O O . SER A 1 88 ? -13.469 1.391 16.400 1.00 93.81 88 SER A O 1
ATOM 715 N N . GLU A 1 89 ? -14.076 2.528 14.563 1.00 97.00 89 GLU A N 1
ATOM 716 C CA . GLU A 1 89 ? -15.354 1.845 14.371 1.00 97.00 89 GLU A CA 1
ATOM 717 C C . GLU A 1 89 ? -15.139 0.395 13.897 1.00 97.00 89 GLU A C 1
ATOM 719 O O . GLU A 1 89 ? -14.385 0.115 12.961 1.00 97.00 89 GLU A O 1
ATOM 724 N N . LYS A 1 90 ? -15.786 -0.556 14.578 1.00 97.56 90 LYS A N 1
ATOM 725 C CA . LYS A 1 90 ? -15.562 -1.997 14.409 1.00 97.56 90 LYS A CA 1
ATOM 726 C C . LYS A 1 90 ? -16.002 -2.508 13.037 1.00 97.56 90 LYS A C 1
ATOM 728 O O . LYS A 1 90 ? -15.318 -3.364 12.468 1.00 97.56 90 LYS A O 1
ATOM 733 N N . ALA A 1 91 ? -17.141 -2.053 12.521 1.00 98.19 91 ALA A N 1
ATOM 734 C CA . ALA A 1 91 ? -17.616 -2.477 11.209 1.00 98.19 91 ALA A CA 1
ATOM 735 C C . ALA A 1 91 ? -16.682 -1.971 10.098 1.00 98.19 91 ALA A C 1
ATOM 737 O O . ALA A 1 91 ? -16.350 -2.734 9.189 1.00 98.19 91 ALA A O 1
ATOM 738 N N . GLU A 1 92 ? -16.178 -0.746 10.213 1.00 97.88 92 GLU A N 1
ATOM 739 C CA . GLU A 1 92 ? -15.225 -0.153 9.282 1.00 97.88 92 GLU A CA 1
ATOM 740 C C . GLU A 1 92 ? -13.861 -0.848 9.342 1.00 97.88 92 GLU A C 1
ATOM 742 O O . GLU A 1 92 ? -13.324 -1.225 8.298 1.00 97.88 92 GLU A O 1
ATOM 747 N N . LYS A 1 93 ? -13.351 -1.167 10.544 1.00 97.94 93 LYS A N 1
ATOM 748 C CA . LYS A 1 93 ? -12.162 -2.027 10.699 1.00 97.94 93 LYS A CA 1
ATOM 749 C C . LYS A 1 93 ? -12.322 -3.338 9.937 1.00 97.94 93 LYS A C 1
ATOM 751 O O . LYS A 1 93 ? -11.438 -3.738 9.180 1.00 97.94 93 LYS A O 1
ATOM 756 N N . LYS A 1 94 ? -13.466 -4.009 10.111 1.00 98.44 94 LYS A N 1
ATOM 757 C CA . LYS A 1 94 ? -13.744 -5.292 9.454 1.00 98.44 94 LYS A CA 1
ATOM 758 C C . LYS A 1 94 ? -13.747 -5.157 7.931 1.00 98.44 94 LYS A C 1
ATOM 760 O O . LYS A 1 94 ? -13.196 -6.025 7.260 1.00 98.44 94 LYS A O 1
ATOM 765 N N . LYS A 1 95 ? -14.325 -4.083 7.384 1.00 98.56 95 LYS A N 1
ATOM 766 C CA . LYS A 1 95 ? -14.276 -3.812 5.939 1.00 98.56 95 LYS A CA 1
ATOM 767 C C . LYS A 1 95 ? -12.839 -3.637 5.460 1.00 98.56 95 LYS A C 1
ATOM 769 O O . LYS A 1 95 ? -12.443 -4.323 4.527 1.00 98.56 95 LYS A O 1
ATOM 774 N N . ILE A 1 96 ? -12.049 -2.800 6.130 1.00 98.62 96 ILE A N 1
ATOM 775 C CA . ILE A 1 96 ? -10.654 -2.529 5.758 1.00 98.62 96 ILE A CA 1
ATOM 776 C C . ILE A 1 96 ? -9.811 -3.812 5.778 1.00 98.62 96 ILE A C 1
ATOM 778 O O . ILE A 1 96 ? -9.098 -4.098 4.814 1.00 98.62 96 ILE A O 1
ATOM 782 N N . PHE A 1 97 ? -9.925 -4.623 6.834 1.00 98.56 97 PHE A N 1
ATOM 783 C CA . PHE A 1 97 ? -9.209 -5.897 6.914 1.00 98.56 97 PHE A CA 1
ATOM 784 C C . PHE A 1 97 ? -9.669 -6.894 5.852 1.00 98.56 97 PHE A C 1
ATOM 786 O O . PHE A 1 97 ? -8.835 -7.588 5.276 1.00 98.56 97 PHE A O 1
ATOM 793 N N . ASN A 1 98 ? -10.967 -6.948 5.546 1.00 98.62 98 ASN A N 1
ATOM 794 C CA . ASN A 1 98 ? -11.476 -7.798 4.473 1.00 98.62 98 ASN A CA 1
ATOM 795 C C . ASN A 1 98 ? -10.962 -7.352 3.097 1.00 98.62 98 ASN A C 1
ATOM 797 O O . ASN A 1 98 ? -10.604 -8.209 2.294 1.00 98.62 98 ASN A O 1
ATOM 801 N N . THR A 1 99 ? -10.862 -6.044 2.839 1.00 98.38 99 THR A N 1
ATOM 802 C CA . THR A 1 99 ? -10.258 -5.512 1.609 1.00 98.38 99 THR A CA 1
ATOM 803 C C . THR A 1 99 ? -8.789 -5.916 1.500 1.00 98.38 99 THR A C 1
ATOM 805 O O . THR A 1 99 ? -8.374 -6.451 0.474 1.00 98.38 99 THR A O 1
ATOM 808 N N . GLY A 1 100 ? -8.011 -5.745 2.576 1.00 98.19 100 GLY A N 1
ATOM 809 C CA . GLY A 1 100 ? -6.620 -6.203 2.623 1.00 98.19 100 GLY A CA 1
ATOM 810 C C . GLY A 1 100 ? -6.495 -7.716 2.415 1.00 98.19 100 GLY A C 1
ATOM 811 O O . GLY A 1 100 ? -5.683 -8.164 1.612 1.00 98.19 100 GLY A O 1
ATOM 812 N N . LYS A 1 101 ? -7.343 -8.516 3.069 1.00 98.12 101 LYS A N 1
ATOM 813 C CA . LYS A 1 101 ? -7.376 -9.974 2.898 1.00 98.12 101 LYS A CA 1
ATOM 814 C C . LYS A 1 101 ? -7.653 -10.367 1.445 1.00 98.12 101 LYS A C 1
ATOM 816 O O . LYS A 1 101 ? -6.895 -11.156 0.891 1.00 98.12 101 LYS A O 1
ATOM 821 N N . ALA A 1 102 ? -8.692 -9.806 0.827 1.00 98.19 102 ALA A N 1
ATOM 822 C CA . ALA A 1 102 ? -9.051 -10.099 -0.560 1.00 98.19 102 ALA A CA 1
ATOM 823 C C . ALA A 1 102 ? -7.917 -9.730 -1.533 1.00 98.19 102 ALA A C 1
ATOM 825 O O . ALA A 1 102 ? -7.613 -10.487 -2.455 1.00 98.19 102 ALA A O 1
ATOM 826 N N . LEU A 1 103 ? -7.241 -8.600 -1.292 1.00 98.06 103 LEU A N 1
ATOM 827 C CA . LEU A 1 103 ? -6.046 -8.212 -2.038 1.00 98.06 103 LEU A CA 1
ATOM 828 C C . LEU A 1 103 ? -4.925 -9.252 -1.880 1.00 98.06 103 LEU A C 1
ATOM 830 O O . LEU A 1 103 ? -4.360 -9.703 -2.874 1.00 98.06 103 LEU A O 1
ATOM 834 N N . GLY A 1 104 ? -4.633 -9.674 -0.649 1.00 97.50 104 GLY A N 1
ATOM 835 C CA . GLY A 1 104 ? -3.637 -10.709 -0.374 1.00 97.50 104 GLY A CA 1
ATOM 836 C C . GLY A 1 104 ? -3.958 -12.034 -1.073 1.00 97.50 104 GLY A C 1
ATOM 837 O O . GLY A 1 104 ? -3.092 -12.604 -1.729 1.00 97.50 104 GLY A O 1
ATOM 838 N N . GLU A 1 105 ? -5.212 -12.489 -1.013 1.00 97.94 105 GLU A N 1
ATOM 839 C CA . GLU A 1 105 ? -5.680 -13.714 -1.678 1.00 97.94 105 GLU A CA 1
ATOM 840 C C . GLU A 1 105 ? -5.593 -13.638 -3.211 1.00 97.94 105 GLU A C 1
ATOM 842 O O . GLU A 1 105 ? -5.337 -14.653 -3.865 1.00 97.94 105 GLU A O 1
ATOM 847 N N . LYS A 1 106 ? -5.781 -12.447 -3.797 1.00 96.88 106 LYS A N 1
ATOM 848 C CA . LYS A 1 106 ? -5.569 -12.206 -5.233 1.00 96.88 106 LYS A CA 1
ATOM 849 C C . LYS A 1 106 ? -4.090 -12.355 -5.597 1.00 96.88 106 LYS A C 1
ATOM 851 O O . LYS A 1 106 ? -3.768 -13.042 -6.563 1.00 96.88 106 LYS A O 1
ATOM 856 N N . TYR A 1 107 ? -3.197 -11.725 -4.834 1.00 96.56 107 TYR A N 1
ATOM 857 C CA . TYR A 1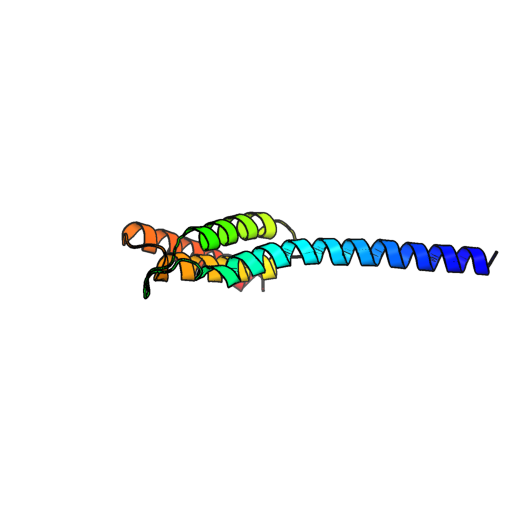 107 ? -1.784 -11.606 -5.199 1.00 96.56 107 TYR A CA 1
ATOM 858 C C . TYR A 1 107 ? -0.906 -12.787 -4.777 1.00 96.56 107 TYR A C 1
ATOM 860 O O . TYR A 1 107 ? 0.048 -13.079 -5.489 1.00 96.56 107 TYR A O 1
ATOM 868 N N . ILE A 1 108 ? -1.262 -13.532 -3.723 1.00 95.06 108 ILE A N 1
ATOM 869 C CA . ILE A 1 108 ? -0.558 -14.770 -3.326 1.00 95.06 108 ILE A CA 1
ATOM 870 C C . ILE A 1 108 ? -0.655 -15.877 -4.386 1.00 95.06 108 ILE A C 1
ATOM 872 O O . ILE A 1 108 ? 0.152 -16.794 -4.427 1.00 95.06 108 ILE A O 1
ATOM 876 N N . LYS 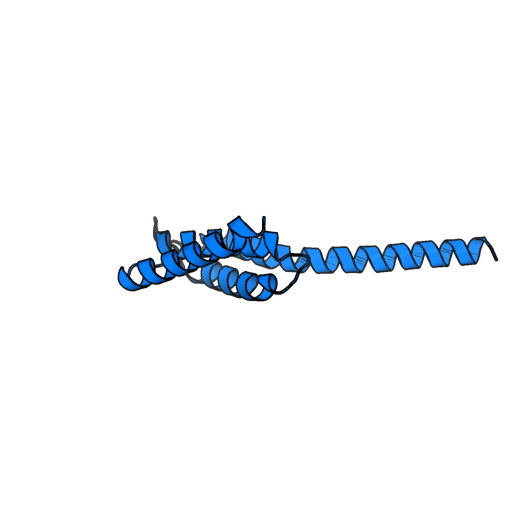A 1 109 ? -1.670 -15.816 -5.255 1.00 93.06 109 LYS A N 1
ATOM 877 C CA . LYS A 1 109 ? -1.803 -16.736 -6.393 1.00 93.06 109 LYS A CA 1
ATOM 878 C C . LYS A 1 109 ? -0.925 -16.330 -7.577 1.00 93.06 109 LYS A C 1
ATOM 880 O O . LYS A 1 109 ? -0.713 -17.140 -8.473 1.00 93.06 109 LYS A O 1
ATOM 885 N N . LYS A 1 110 ? -0.484 -15.070 -7.614 1.00 94.69 110 LYS A N 1
ATOM 886 C CA . LYS A 1 110 ? 0.246 -14.467 -8.733 1.00 94.69 110 LYS A CA 1
ATOM 887 C C . LYS A 1 110 ? 1.758 -14.402 -8.488 1.00 94.69 110 LYS A C 1
ATOM 889 O O . LYS A 1 110 ? 2.507 -14.491 -9.457 1.00 94.69 110 LYS A O 1
ATOM 894 N N . TYR A 1 111 ? 2.192 -14.244 -7.236 1.00 91.56 111 TYR A N 1
ATOM 895 C CA . TYR A 1 111 ? 3.594 -14.116 -6.816 1.00 91.56 111 TYR A CA 1
ATOM 896 C C . TYR A 1 111 ? 3.912 -15.032 -5.641 1.00 91.56 111 TYR A C 1
ATOM 898 O O . TYR A 1 111 ? 5.096 -15.422 -5.547 1.00 91.56 111 TYR A O 1
#

Sequence (111 aa):
MKFQILIRFILLFFCLSMMIASAKAEINKGIELYQKRHMGSIGIIASDKFINSAIEYFSNEIENPAFEKDAAIYLLKSYYYKGEFATSEKAEKKKIFNTGKALGEKYIKKY

pLDDT: mean 93.7, std 6.75, range [64.06, 98.69]

Radius of gyration: 19.34 Å; chains: 1; bounding box: 50×30×60 Å

Organism: NCBI:txid408172